Protein AF-F7JJW8-F1 (afdb_monomer_lite)

Radius of gyration: 16.6 Å; chains: 1; bounding box: 43×30×40 Å

Foldseek 3Di:
DDQPPPPPDDRLCVCVVVVHDPVQSVVCVVVVNPDFPDADPHGHRPDVVVVVVVRVVVVVLVVVLVVCVVVVDDNVVSVD

pLDDT: mean 85.69, std 14.21, range [40.56, 96.75]

Structure (mmCIF, N/CA/C/O backbone):
data_AF-F7JJW8-F1
#
_entry.id   AF-F7JJW8-F1
#
loop_
_atom_site.group_PDB
_atom_site.id
_atom_site.type_symbol
_atom_site.label_atom_id
_atom_site.label_alt_id
_atom_site.label_comp_id
_atom_site.label_asym_id
_atom_site.label_entity_id
_atom_site.label_seq_id
_atom_site.pdbx_PDB_ins_code
_atom_site.Cartn_x
_atom_site.Cartn_y
_atom_site.Cartn_z
_atom_site.occupancy
_atom_site.B_iso_or_equiv
_atom_site.auth_seq_id
_atom_site.auth_comp_id
_atom_site.auth_asym_id
_atom_site.auth_atom_id
_atom_site.pdbx_PDB_model_num
ATOM 1 N N . MET A 1 1 ? -27.378 2.305 4.988 1.00 40.56 1 MET A N 1
ATOM 2 C CA . MET A 1 1 ? -26.088 2.845 4.508 1.00 40.56 1 MET A CA 1
ATOM 3 C C . MET A 1 1 ? -25.926 4.245 5.087 1.00 40.56 1 MET A C 1
ATOM 5 O O . MET A 1 1 ? -26.665 5.137 4.688 1.00 40.56 1 MET A O 1
ATOM 9 N N . LYS A 1 2 ? -25.094 4.419 6.121 1.00 43.41 2 LYS A N 1
ATOM 10 C CA . LYS A 1 2 ? -24.864 5.731 6.749 1.00 43.41 2 LYS A CA 1
ATOM 11 C C . LYS A 1 2 ? -23.730 6.422 5.995 1.00 43.41 2 LYS A C 1
ATOM 13 O O . LYS A 1 2 ? -22.628 5.898 5.965 1.00 43.41 2 LYS A O 1
ATOM 18 N N . GLN A 1 3 ? -24.030 7.551 5.361 1.00 48.00 3 GLN A N 1
ATOM 19 C CA . GLN A 1 3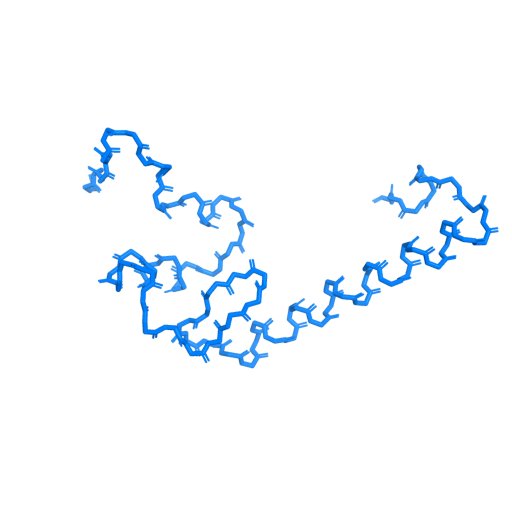 ? -23.050 8.367 4.648 1.00 48.00 3 GLN A CA 1
ATOM 20 C C . GLN A 1 3 ? -22.302 9.244 5.661 1.00 48.00 3 GLN A C 1
ATOM 22 O O . GLN A 1 3 ? -22.907 10.135 6.257 1.00 48.00 3 GLN A O 1
ATOM 27 N N . PHE A 1 4 ? -21.003 9.011 5.859 1.00 53.97 4 PHE A N 1
ATOM 28 C CA . PHE A 1 4 ? -20.132 9.874 6.666 1.00 53.97 4 PHE A CA 1
ATOM 29 C C . PHE A 1 4 ? -19.465 10.936 5.780 1.00 53.97 4 PHE A C 1
ATOM 31 O O . PHE A 1 4 ? -18.245 10.996 5.646 1.00 53.97 4 PHE A O 1
ATOM 38 N N . ILE A 1 5 ? -20.269 11.811 5.165 1.00 50.78 5 ILE A N 1
ATOM 39 C CA . ILE A 1 5 ? -19.732 12.996 4.483 1.00 50.78 5 ILE A CA 1
ATOM 40 C C . ILE A 1 5 ? -19.403 14.044 5.550 1.00 50.78 5 ILE A C 1
ATOM 42 O O . ILE A 1 5 ? -20.229 14.875 5.931 1.00 50.78 5 ILE A O 1
ATOM 46 N N . SER A 1 6 ? -18.166 14.006 6.041 1.00 49.00 6 SER A N 1
ATOM 47 C CA . SER A 1 6 ? -17.547 15.158 6.691 1.00 49.00 6 SER A CA 1
ATOM 48 C C . SER A 1 6 ? -17.302 16.208 5.607 1.00 49.00 6 SER A C 1
ATOM 50 O O . SER A 1 6 ? -16.460 16.014 4.732 1.00 49.00 6 SER A O 1
ATOM 52 N N . LYS A 1 7 ? -18.084 17.298 5.609 1.00 46.81 7 LYS A N 1
ATOM 53 C CA . LYS A 1 7 ? -17.912 18.438 4.692 1.00 46.81 7 LYS A CA 1
ATOM 54 C C . LYS A 1 7 ? -16.435 18.873 4.679 1.00 46.81 7 LYS A C 1
ATOM 56 O O . LYS A 1 7 ? -15.981 19.499 5.630 1.00 46.81 7 LYS A O 1
ATOM 61 N N . GLY A 1 8 ? -15.707 18.534 3.611 1.00 56.91 8 GLY A N 1
ATOM 62 C CA . GLY A 1 8 ? -14.306 18.921 3.392 1.00 56.91 8 GLY A CA 1
ATOM 63 C C . GLY A 1 8 ? -13.260 17.802 3.490 1.00 56.91 8 GLY A C 1
ATOM 64 O O . GLY A 1 8 ? -12.104 18.061 3.170 1.00 56.91 8 GLY A O 1
ATOM 65 N N . LYS A 1 9 ? -13.626 16.571 3.877 1.00 62.69 9 LYS A N 1
ATOM 66 C CA . LYS A 1 9 ? -12.729 15.402 3.810 1.00 62.69 9 LYS A CA 1
ATOM 67 C C . LYS A 1 9 ? -13.143 14.485 2.655 1.00 62.69 9 LYS A C 1
ATOM 69 O O . LYS A 1 9 ? -14.333 14.344 2.377 1.00 62.69 9 LYS A O 1
ATOM 74 N N . PHE A 1 10 ? -12.162 13.889 1.969 1.00 66.75 10 PHE A N 1
ATOM 75 C CA . PHE A 1 10 ? -12.427 12.847 0.971 1.00 66.75 10 PHE A CA 1
ATOM 76 C C . PHE A 1 10 ? -13.266 11.727 1.611 1.00 66.75 10 PHE A C 1
ATOM 78 O O . PHE A 1 10 ? -13.033 11.416 2.782 1.00 66.75 10 PHE A O 1
ATOM 85 N N . PRO A 1 11 ? -14.231 11.132 0.885 1.00 79.31 11 PRO A N 1
ATOM 86 C CA . PRO A 1 11 ? -14.997 10.008 1.406 1.00 79.31 11 PRO A CA 1
ATOM 87 C C . PRO A 1 11 ? -14.029 8.893 1.795 1.00 79.31 11 PRO A C 1
ATOM 89 O O . PRO A 1 11 ? -13.194 8.480 0.988 1.00 79.31 11 PRO A O 1
ATOM 92 N N . HIS A 1 12 ? -14.112 8.438 3.041 1.00 70.94 12 HIS A N 1
ATOM 93 C CA . HIS A 1 12 ? -13.188 7.445 3.586 1.00 70.94 12 HIS A CA 1
ATOM 94 C C . HIS A 1 12 ? -13.308 6.103 2.838 1.00 70.94 12 HIS A C 1
ATOM 96 O O . HIS A 1 12 ? -12.355 5.335 2.755 1.00 70.94 12 HIS A O 1
ATOM 102 N N . GLU A 1 13 ? -14.458 5.872 2.204 1.00 82.25 13 GLU A N 1
ATOM 103 C CA . GLU A 1 13 ? -14.801 4.706 1.399 1.00 82.25 13 GLU A CA 1
ATOM 104 C C . GLU A 1 13 ? -14.099 4.674 0.029 1.00 82.25 13 GLU A C 1
ATOM 106 O O . GLU A 1 13 ? -14.153 3.655 -0.662 1.00 82.25 13 GLU A O 1
ATOM 111 N N . ILE A 1 14 ? -13.404 5.748 -0.377 1.00 86.75 14 ILE A N 1
ATOM 112 C CA . ILE A 1 14 ? -12.698 5.802 -1.670 1.00 86.75 14 ILE A CA 1
ATOM 113 C C . ILE A 1 14 ? -11.656 4.688 -1.814 1.00 86.75 14 ILE A C 1
ATOM 115 O O . ILE A 1 14 ? -11.384 4.245 -2.927 1.00 86.75 14 ILE A O 1
ATOM 119 N N . GLY A 1 15 ? -11.118 4.183 -0.698 1.00 86.19 15 GLY A N 1
ATOM 120 C CA . GLY A 1 15 ? -10.191 3.054 -0.701 1.00 86.19 15 GLY A CA 1
ATOM 121 C C . GLY A 1 15 ? -10.761 1.813 -1.392 1.00 86.19 15 GLY A C 1
ATOM 122 O O . GLY A 1 15 ? -10.027 1.133 -2.100 1.00 86.19 15 GLY A O 1
ATOM 123 N N . VAL A 1 16 ? -12.074 1.570 -1.289 1.00 88.56 16 VAL A N 1
ATOM 124 C CA . VAL A 1 16 ? -12.733 0.448 -1.982 1.00 88.56 16 VAL A CA 1
ATOM 125 C C . VAL A 1 16 ? -12.687 0.648 -3.495 1.00 88.56 16 VAL A C 1
ATOM 127 O O . VAL A 1 16 ? -12.385 -0.280 -4.238 1.00 88.56 16 VAL A O 1
ATOM 130 N N . PHE A 1 17 ? -12.934 1.874 -3.963 1.00 88.56 17 PHE A N 1
ATOM 131 C CA . PHE A 1 17 ? -12.856 2.210 -5.387 1.00 88.56 17 PHE A CA 1
ATOM 132 C C . PHE A 1 17 ? -11.425 2.106 -5.934 1.00 88.56 17 PHE A C 1
ATOM 134 O O . PHE A 1 17 ? -11.228 1.722 -7.082 1.00 88.56 17 PHE A O 1
ATOM 141 N N . LEU A 1 18 ? -10.423 2.401 -5.102 1.00 87.94 18 LEU A N 1
ATOM 142 C CA . LEU A 1 18 ? -9.004 2.240 -5.433 1.00 87.94 18 LEU A CA 1
ATOM 143 C C . LEU A 1 18 ? -8.528 0.777 -5.374 1.00 87.94 18 LEU A C 1
ATOM 145 O O . LEU A 1 18 ? -7.364 0.507 -5.659 1.00 87.94 18 LEU A O 1
ATOM 149 N N . GLY A 1 19 ? -9.412 -0.164 -5.024 1.00 86.69 19 GLY A N 1
ATOM 150 C CA . GLY A 1 19 ? -9.102 -1.591 -4.956 1.00 86.69 19 GLY A CA 1
ATOM 151 C C . GLY A 1 19 ? -8.384 -2.018 -3.676 1.00 86.69 19 GLY A C 1
ATOM 152 O O . GLY A 1 19 ? -7.821 -3.111 -3.637 1.00 86.69 19 GLY A O 1
ATOM 153 N N . TYR A 1 20 ? -8.385 -1.189 -2.627 1.00 89.75 20 TYR A N 1
ATOM 154 C CA . TYR A 1 20 ? -7.859 -1.600 -1.327 1.00 89.75 20 TYR A CA 1
ATOM 155 C C . TYR A 1 20 ? -8.773 -2.655 -0.692 1.00 89.75 20 TYR A C 1
ATOM 157 O O . TYR A 1 20 ? -9.992 -2.616 -0.897 1.00 89.75 20 TYR A O 1
ATOM 165 N N . PRO A 1 21 ? -8.217 -3.588 0.102 1.00 90.50 21 PRO A N 1
ATOM 166 C CA . PRO A 1 21 ? -9.019 -4.574 0.813 1.00 90.50 21 PRO A CA 1
ATOM 167 C C . PRO A 1 21 ? -10.105 -3.898 1.655 1.00 90.50 21 PRO A C 1
ATOM 169 O O . PRO A 1 21 ? -9.809 -2.998 2.442 1.00 90.50 21 PRO A O 1
ATOM 172 N N . ALA A 1 22 ? -11.356 -4.349 1.523 1.00 90.50 22 ALA A N 1
ATOM 173 C CA . ALA A 1 22 ? -12.488 -3.765 2.249 1.00 90.50 22 ALA A CA 1
ATOM 174 C C . ALA A 1 22 ? -12.248 -3.738 3.769 1.00 90.50 22 ALA A C 1
ATOM 176 O O . ALA A 1 22 ? -12.525 -2.730 4.410 1.00 90.50 22 ALA A O 1
ATOM 177 N N . SER A 1 23 ? -11.623 -4.787 4.315 1.00 90.75 23 SER A N 1
ATOM 178 C CA . SER A 1 23 ? -11.255 -4.874 5.733 1.00 90.75 23 SER A CA 1
ATOM 179 C C . SER A 1 23 ? -10.307 -3.760 6.189 1.00 90.75 23 SER A C 1
ATOM 181 O O . SER A 1 23 ? -10.419 -3.276 7.311 1.00 90.75 23 SER A O 1
ATOM 183 N N . ASP A 1 24 ? -9.362 -3.348 5.338 1.00 91.50 24 ASP A N 1
ATOM 184 C CA . ASP A 1 24 ? -8.433 -2.262 5.665 1.00 91.50 24 ASP A CA 1
ATOM 185 C C . ASP A 1 24 ? -9.130 -0.899 5.564 1.00 91.50 24 ASP A C 1
ATOM 187 O O . ASP A 1 24 ? -8.820 0.001 6.338 1.00 91.50 24 ASP A O 1
ATOM 191 N N . VAL A 1 25 ? -10.100 -0.744 4.655 1.00 91.12 25 VAL A N 1
ATOM 192 C CA . VAL A 1 25 ? -10.902 0.486 4.542 1.00 91.12 25 VAL A CA 1
ATOM 193 C C . VAL A 1 25 ? -11.843 0.643 5.735 1.00 91.12 25 VAL A C 1
ATOM 195 O O . VAL A 1 25 ? -11.919 1.725 6.314 1.00 91.12 25 VAL A O 1
ATOM 198 N N . GLU A 1 26 ? -12.524 -0.430 6.134 1.00 90.94 26 GLU A N 1
ATOM 199 C CA . GLU A 1 26 ? -13.391 -0.448 7.315 1.00 90.94 26 GLU A CA 1
ATOM 200 C C . GLU A 1 26 ? -12.599 -0.096 8.576 1.00 90.94 26 GLU A C 1
ATOM 202 O O . GLU A 1 26 ? -12.960 0.841 9.287 1.00 90.94 26 GLU A O 1
ATOM 207 N N . GLN A 1 27 ? -11.457 -0.751 8.806 1.00 91.44 27 GLN A N 1
ATOM 208 C CA . GLN A 1 27 ? -10.632 -0.447 9.974 1.00 91.44 27 GLN A CA 1
ATOM 209 C C . GLN A 1 27 ? -9.960 0.926 9.900 1.00 91.44 27 GLN A C 1
ATOM 211 O O . GLN A 1 27 ? -9.786 1.572 10.930 1.00 91.44 27 GLN A O 1
ATOM 216 N N . PHE A 1 28 ? -9.638 1.430 8.707 1.00 91.00 28 PHE A N 1
ATOM 217 C CA . PHE A 1 28 ? -9.181 2.810 8.552 1.00 91.00 28 PHE A CA 1
ATOM 218 C C . PHE A 1 28 ? -10.244 3.813 9.016 1.00 91.00 28 PHE A C 1
ATOM 220 O O . PHE A 1 28 ? -9.901 4.790 9.683 1.00 91.00 28 PHE A O 1
ATOM 227 N N . ILE A 1 29 ? -11.521 3.562 8.705 1.00 89.19 29 ILE A N 1
ATOM 228 C CA . ILE A 1 29 ? -12.650 4.386 9.158 1.00 89.19 29 ILE A CA 1
ATOM 229 C C . ILE A 1 29 ? -12.831 4.267 10.673 1.00 89.19 29 ILE A C 1
ATOM 231 O O . ILE A 1 29 ? -12.930 5.283 11.358 1.00 89.19 29 ILE A O 1
ATOM 235 N N . GLU A 1 30 ? -12.860 3.045 11.205 1.00 90.00 30 GLU A N 1
ATOM 236 C CA . GLU A 1 30 ? -13.091 2.794 12.633 1.00 90.00 30 GLU A CA 1
ATOM 237 C C . GLU A 1 30 ? -11.974 3.345 13.525 1.00 90.00 30 GLU A C 1
ATOM 239 O O . GLU A 1 30 ? -12.241 3.849 14.615 1.00 90.00 30 GLU A O 1
ATOM 244 N N . GLN A 1 31 ? -10.726 3.268 13.063 1.00 89.06 31 GLN A N 1
ATOM 245 C CA . GLN A 1 31 ? -9.545 3.696 13.814 1.00 89.06 31 GLN A CA 1
ATOM 246 C C . GLN A 1 31 ? -9.125 5.144 13.498 1.00 89.06 31 GLN A C 1
ATOM 248 O O . GLN A 1 31 ? -8.057 5.562 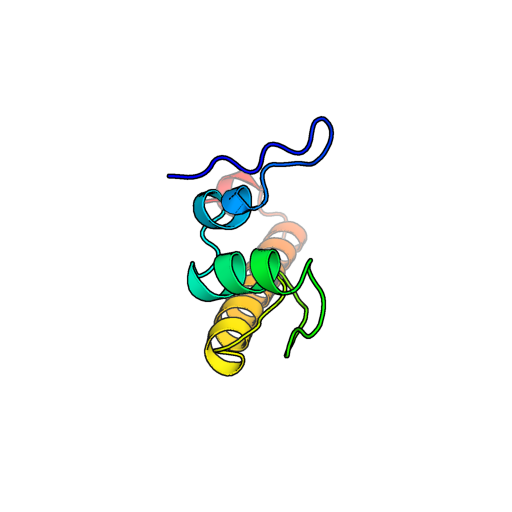13.943 1.00 89.06 31 GLN A O 1
ATOM 253 N N . ASP A 1 32 ? -9.900 5.898 12.703 1.00 88.06 32 ASP A N 1
ATOM 254 C CA . ASP A 1 32 ? -9.554 7.246 12.199 1.00 88.06 32 ASP A CA 1
ATOM 255 C C . ASP A 1 32 ? -8.120 7.308 11.625 1.00 88.06 32 ASP A C 1
ATOM 257 O O . ASP A 1 32 ? -7.315 8.208 11.884 1.00 88.06 32 ASP A O 1
ATOM 261 N N . GLY A 1 33 ? -7.748 6.260 10.886 1.00 86.81 33 GLY A N 1
ATOM 262 C CA . GLY A 1 33 ? -6.423 6.105 10.300 1.00 86.81 33 GLY A CA 1
ATOM 263 C C . GLY A 1 33 ? -5.286 5.784 11.283 1.00 86.81 33 GLY A C 1
ATOM 264 O O . GLY A 1 33 ? -4.125 5.802 10.865 1.00 86.81 33 GLY A O 1
ATOM 265 N N . GLN A 1 34 ? -5.557 5.502 12.557 1.00 91.44 34 GLN A N 1
ATOM 266 C CA . GLN A 1 34 ? -4.553 5.144 13.576 1.00 91.44 34 GLN A CA 1
ATOM 267 C C . GLN A 1 34 ? -4.406 3.625 13.725 1.00 91.44 34 GLN A C 1
ATOM 269 O O . GLN A 1 34 ? -5.070 2.890 13.013 1.00 91.44 34 GLN A O 1
ATOM 274 N N . ASN A 1 35 ? -3.529 3.146 14.617 1.00 92.75 35 ASN A N 1
ATOM 275 C CA . ASN A 1 35 ? -3.414 1.728 15.018 1.00 92.75 35 ASN A CA 1
ATOM 276 C C . ASN A 1 35 ? -3.211 0.706 13.875 1.00 92.75 35 ASN A C 1
ATOM 278 O O . ASN A 1 35 ? -3.580 -0.461 14.003 1.00 92.75 35 ASN A O 1
ATOM 282 N N . TYR A 1 36 ? -2.612 1.121 12.757 1.00 93.62 36 TYR A N 1
ATOM 283 C CA . TYR A 1 36 ? -2.297 0.227 11.642 1.00 93.62 36 TYR A CA 1
ATOM 284 C C . TYR A 1 36 ? -1.109 -0.691 11.983 1.00 93.62 36 TYR A C 1
ATOM 286 O O . TYR A 1 36 ? -0.160 -0.288 12.657 1.00 93.62 36 TYR A O 1
ATOM 294 N N . LYS A 1 37 ? -1.134 -1.927 11.476 1.00 94.69 37 LYS A N 1
ATOM 295 C CA . LYS A 1 37 ? -0.065 -2.924 11.667 1.00 94.69 37 LYS A CA 1
ATOM 296 C C . LYS A 1 37 ? 1.117 -2.691 10.725 1.00 94.69 37 LYS A C 1
ATOM 298 O O . LYS A 1 37 ? 2.257 -2.983 11.071 1.00 94.69 37 LYS A O 1
ATOM 303 N N . MET A 1 38 ? 0.845 -2.179 9.525 1.00 94.69 38 MET A N 1
ATOM 304 C CA . MET A 1 38 ? 1.855 -1.852 8.518 1.00 94.69 38 MET A CA 1
ATOM 305 C C . MET A 1 38 ? 1.404 -0.644 7.693 1.00 94.69 38 MET A C 1
ATOM 307 O O . MET A 1 38 ? 0.211 -0.429 7.496 1.00 94.69 38 MET A O 1
ATOM 311 N N . ASN A 1 39 ? 2.358 0.145 7.205 1.00 93.44 39 ASN A N 1
ATOM 312 C CA . ASN A 1 39 ? 2.104 1.280 6.325 1.00 93.44 39 ASN A CA 1
ATOM 313 C C . ASN A 1 39 ? 3.009 1.191 5.093 1.00 93.44 39 ASN A C 1
ATOM 315 O O . ASN A 1 39 ? 4.227 1.106 5.237 1.00 93.44 39 ASN A O 1
ATOM 319 N N . GLY A 1 40 ? 2.409 1.207 3.905 1.00 92.62 40 GLY A N 1
ATOM 320 C CA . GLY A 1 40 ? 3.114 1.225 2.624 1.00 92.62 40 GLY A CA 1
ATOM 321 C C . GLY A 1 40 ? 2.275 1.936 1.571 1.00 92.62 40 GLY A C 1
ATOM 322 O O . GLY A 1 40 ? 2.029 3.131 1.694 1.00 92.62 40 GLY A O 1
ATOM 323 N N . TYR A 1 41 ? 1.810 1.208 0.553 1.00 92.44 41 TYR A N 1
ATOM 324 C CA . TYR A 1 41 ? 0.909 1.770 -0.465 1.00 92.44 41 TYR A CA 1
ATOM 325 C C . TYR A 1 41 ? -0.451 2.175 0.118 1.00 92.44 41 TYR A C 1
ATOM 327 O O . TYR A 1 41 ? -1.047 3.161 -0.309 1.00 92.44 41 TYR A O 1
ATOM 335 N N . TRP A 1 42 ? -0.910 1.442 1.132 1.00 93.12 42 TRP A N 1
ATOM 336 C CA . TRP A 1 42 ? -2.003 1.832 2.016 1.00 93.12 42 TRP A CA 1
ATOM 337 C C . TRP A 1 42 ? -1.677 1.412 3.460 1.00 93.12 42 TRP A C 1
ATOM 339 O O . TRP A 1 42 ? -0.659 0.758 3.722 1.00 93.12 42 TRP A O 1
ATOM 349 N N . LYS A 1 43 ? -2.526 1.818 4.410 1.00 94.06 43 LYS A N 1
ATOM 350 C CA . LYS A 1 43 ? -2.441 1.394 5.815 1.00 94.06 43 LYS A CA 1
ATOM 351 C C . LYS A 1 43 ? -3.126 0.045 5.991 1.00 94.06 43 LYS A C 1
ATOM 353 O O . LYS A 1 43 ? -4.306 -0.079 5.687 1.00 94.06 43 LYS A O 1
ATOM 358 N N . VAL A 1 44 ? -2.390 -0.935 6.499 1.00 95.12 44 VAL A N 1
ATOM 359 C CA . VAL A 1 44 ? -2.850 -2.317 6.656 1.00 95.12 44 VAL A CA 1
ATOM 360 C C . VAL A 1 44 ? -3.192 -2.572 8.109 1.00 95.12 44 VAL A C 1
ATOM 362 O O . VAL A 1 44 ? -2.375 -2.335 9.003 1.00 95.12 44 VAL A O 1
ATOM 365 N N . TYR A 1 45 ? -4.383 -3.095 8.334 1.00 93.81 45 TYR A N 1
ATOM 366 C CA . TYR A 1 45 ? -4.937 -3.329 9.657 1.00 93.81 45 TYR A CA 1
ATOM 367 C C . TYR A 1 45 ? -5.039 -4.808 9.993 1.00 93.81 45 TYR A C 1
ATOM 369 O O . TYR A 1 45 ? -5.011 -5.164 11.172 1.00 93.81 45 TYR A O 1
ATOM 377 N N . ASP A 1 46 ? -5.101 -5.680 8.983 1.00 86.19 46 ASP A N 1
ATOM 378 C CA . ASP A 1 46 ? -5.230 -7.112 9.228 1.00 86.19 46 ASP A CA 1
ATOM 379 C C . ASP A 1 46 ? -4.173 -7.982 8.542 1.00 86.19 46 ASP A C 1
ATOM 381 O O . ASP A 1 46 ? -3.208 -8.406 9.186 1.00 86.19 46 ASP A O 1
ATOM 385 N N . HIS A 1 47 ? -4.310 -8.202 7.236 1.00 90.50 47 HIS A N 1
ATOM 386 C CA . HIS A 1 47 ? -3.547 -9.191 6.473 1.00 90.50 47 HIS A CA 1
ATOM 387 C C . HIS A 1 47 ? -2.185 -8.648 6.010 1.00 90.50 47 HIS A C 1
ATOM 389 O O . HIS A 1 47 ? -1.927 -8.470 4.820 1.00 90.50 47 HIS A O 1
ATOM 395 N N . VAL A 1 48 ? -1.284 -8.38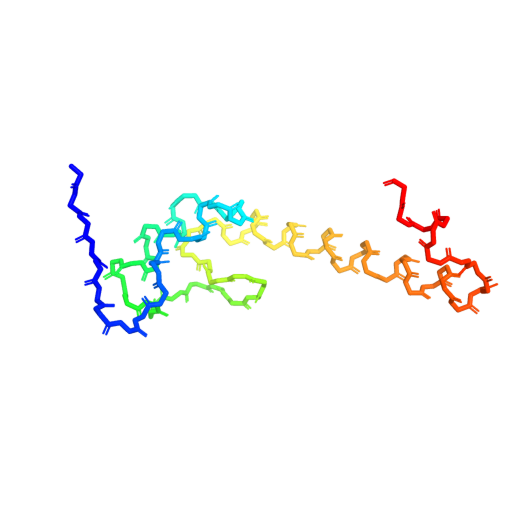9 6.966 1.00 94.06 48 VAL A N 1
ATOM 396 C CA . VAL A 1 48 ? 0.038 -7.775 6.716 1.00 94.06 48 VAL A CA 1
ATOM 397 C C . VAL A 1 48 ? 0.843 -8.523 5.652 1.00 94.06 48 VAL A C 1
ATOM 399 O O . VAL A 1 48 ? 1.426 -7.894 4.773 1.00 94.06 48 VAL A O 1
ATOM 402 N N . MET A 1 49 ? 0.856 -9.857 5.697 1.00 94.81 49 MET A N 1
ATOM 403 C CA . MET A 1 49 ? 1.632 -10.666 4.752 1.00 94.81 49 MET A CA 1
ATOM 404 C C . MET A 1 49 ? 1.094 -10.579 3.323 1.00 94.81 49 MET A C 1
ATOM 406 O O . MET A 1 49 ? 1.882 -10.504 2.382 1.00 94.81 49 MET A O 1
ATOM 410 N N . ASP A 1 50 ? -0.226 -10.564 3.146 1.00 93.06 50 ASP A N 1
ATOM 411 C CA . ASP A 1 50 ? -0.833 -10.464 1.817 1.00 93.06 50 ASP A CA 1
ATOM 412 C C . ASP A 1 50 ? -0.624 -9.067 1.234 1.00 93.06 50 ASP A C 1
ATOM 414 O O . ASP A 1 50 ? -0.196 -8.935 0.086 1.00 93.06 50 ASP A O 1
ATOM 418 N N . ALA A 1 51 ? -0.796 -8.027 2.052 1.00 94.69 51 ALA A N 1
ATOM 419 C CA . ALA A 1 51 ? -0.478 -6.663 1.652 1.00 94.69 51 ALA A CA 1
ATOM 420 C C . ALA A 1 51 ? 1.008 -6.507 1.286 1.00 94.69 51 ALA A C 1
ATOM 422 O O . ALA A 1 51 ? 1.325 -5.910 0.261 1.00 94.69 51 ALA A O 1
ATOM 423 N N . ALA A 1 52 ? 1.926 -7.111 2.049 1.00 95.69 52 ALA A N 1
ATOM 424 C CA . ALA A 1 52 ? 3.357 -7.070 1.748 1.00 95.69 52 ALA A CA 1
ATOM 425 C C . ALA A 1 52 ? 3.694 -7.748 0.409 1.00 95.69 52 ALA A C 1
ATOM 427 O O . ALA A 1 52 ? 4.533 -7.245 -0.342 1.00 95.69 52 ALA A O 1
ATOM 428 N N . ARG A 1 53 ? 3.019 -8.855 0.062 1.00 95.81 53 ARG A N 1
ATOM 429 C CA . ARG A 1 53 ? 3.167 -9.488 -1.262 1.00 95.81 53 ARG A CA 1
ATOM 430 C C . ARG A 1 53 ? 2.696 -8.562 -2.379 1.00 95.81 53 ARG A C 1
ATOM 432 O O . ARG A 1 53 ? 3.393 -8.433 -3.382 1.00 95.81 53 ARG A O 1
ATOM 439 N N . ILE A 1 54 ? 1.555 -7.897 -2.196 1.00 94.00 54 ILE A N 1
ATOM 440 C CA . ILE A 1 54 ? 1.028 -6.933 -3.172 1.00 94.00 54 ILE A CA 1
ATOM 441 C C . ILE A 1 54 ? 1.996 -5.755 -3.334 1.00 94.00 54 ILE A C 1
ATOM 443 O O . ILE A 1 54 ? 2.324 -5.376 -4.456 1.00 94.00 54 ILE A O 1
ATOM 447 N N . PHE A 1 55 ? 2.515 -5.215 -2.230 1.00 95.75 55 PHE A N 1
ATOM 448 C CA . PHE A 1 55 ? 3.489 -4.121 -2.251 1.00 95.75 55 PHE A CA 1
ATOM 449 C C . PHE A 1 55 ? 4.748 -4.518 -3.024 1.00 95.75 55 PHE A C 1
ATOM 451 O O . PHE A 1 55 ? 5.195 -3.778 -3.896 1.00 95.75 55 PHE A O 1
ATOM 458 N N . SER A 1 56 ? 5.265 -5.723 -2.768 1.00 96.62 56 SER A N 1
ATOM 459 C CA . SER A 1 56 ? 6.426 -6.248 -3.484 1.00 96.62 56 SER A CA 1
ATOM 460 C C . SER A 1 56 ? 6.161 -6.405 -4.982 1.00 96.62 56 SER A C 1
ATOM 462 O O . SER A 1 56 ? 7.026 -6.070 -5.788 1.00 96.62 56 SER A O 1
ATOM 464 N N . ALA A 1 57 ? 4.971 -6.866 -5.375 1.00 95.50 57 ALA A N 1
ATOM 465 C CA . ALA A 1 57 ? 4.599 -6.967 -6.784 1.00 95.50 57 ALA A CA 1
ATOM 466 C C . ALA A 1 57 ? 4.560 -5.586 -7.465 1.00 95.50 57 ALA A C 1
ATOM 468 O O . ALA A 1 57 ? 5.080 -5.435 -8.571 1.00 95.50 57 ALA A O 1
ATOM 469 N N . TYR A 1 58 ? 4.020 -4.563 -6.791 1.00 94.12 58 TYR A N 1
ATOM 470 C CA . TYR A 1 58 ? 4.056 -3.184 -7.287 1.00 94.12 58 TYR A CA 1
ATOM 471 C C . TYR A 1 58 ? 5.480 -2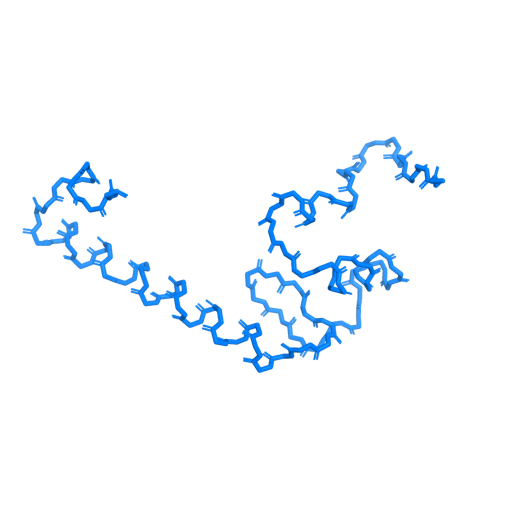.637 -7.406 1.00 94.12 58 TYR A C 1
ATOM 473 O O . TYR A 1 58 ? 5.811 -2.023 -8.421 1.00 94.12 58 TYR A O 1
ATOM 481 N N . ASP A 1 59 ? 6.337 -2.874 -6.410 1.00 96.31 59 ASP A N 1
ATOM 482 C CA . ASP A 1 59 ? 7.737 -2.444 -6.456 1.00 96.31 59 ASP A CA 1
ATOM 483 C C . ASP A 1 59 ? 8.491 -3.110 -7.610 1.00 96.31 59 ASP A C 1
ATOM 485 O O . ASP A 1 59 ? 9.225 -2.441 -8.339 1.00 96.31 59 ASP A O 1
ATOM 489 N N . GLN A 1 60 ? 8.270 -4.408 -7.831 1.00 96.75 60 GLN A N 1
ATOM 490 C CA . GLN A 1 60 ? 8.855 -5.141 -8.953 1.00 96.75 60 GLN A CA 1
ATOM 491 C C . GLN A 1 60 ? 8.377 -4.589 -10.298 1.00 96.75 60 GLN A C 1
ATOM 493 O O . GLN A 1 60 ? 9.205 -4.297 -11.159 1.00 96.75 60 GLN A O 1
ATOM 498 N N . ALA A 1 61 ? 7.069 -4.379 -10.467 1.00 94.19 61 ALA A N 1
ATOM 499 C CA . ALA A 1 61 ? 6.517 -3.789 -11.684 1.00 94.19 61 ALA A CA 1
ATOM 500 C C . ALA A 1 61 ? 7.093 -2.388 -11.947 1.00 94.19 61 ALA A C 1
ATOM 502 O O . ALA A 1 61 ? 7.483 -2.079 -13.073 1.00 94.19 61 ALA A O 1
ATOM 503 N N . ARG A 1 62 ? 7.227 -1.559 -10.900 1.00 94.31 62 ARG A N 1
ATOM 504 C CA . ARG A 1 62 ? 7.862 -0.238 -10.996 1.00 94.31 62 ARG A CA 1
ATOM 505 C C . ARG A 1 62 ? 9.317 -0.351 -11.446 1.00 94.31 62 ARG A C 1
ATOM 507 O O . ARG A 1 62 ? 9.720 0.380 -12.345 1.00 94.31 62 ARG A O 1
ATOM 514 N N . MET A 1 63 ? 10.103 -1.239 -10.838 1.00 95.81 63 MET A N 1
ATOM 515 C CA . MET A 1 63 ? 11.511 -1.424 -11.206 1.00 95.81 63 MET A CA 1
ATOM 516 C C . MET A 1 63 ? 11.666 -1.891 -12.652 1.00 95.81 63 MET A C 1
ATOM 518 O O . MET A 1 63 ? 12.521 -1.373 -13.363 1.00 95.81 63 MET A O 1
ATOM 522 N N . LEU A 1 64 ? 10.829 -2.828 -13.104 1.00 93.56 64 LEU A N 1
ATOM 523 C CA . LEU A 1 64 ? 10.832 -3.291 -14.491 1.00 93.56 64 LEU A CA 1
ATOM 524 C C . LEU A 1 64 ? 10.525 -2.144 -15.458 1.00 93.56 64 LEU A C 1
ATOM 526 O O . LEU A 1 64 ? 11.311 -1.904 -16.370 1.00 93.56 64 LEU A O 1
ATOM 530 N N . ALA A 1 65 ? 9.460 -1.381 -15.201 1.00 93.00 65 ALA A N 1
ATOM 531 C CA . ALA A 1 65 ? 9.088 -0.241 -16.033 1.00 93.00 65 ALA A CA 1
ATOM 532 C C . ALA A 1 65 ? 10.196 0.826 -16.098 1.00 93.00 65 ALA A C 1
ATOM 534 O O . ALA A 1 65 ? 10.500 1.352 -17.166 1.00 93.00 65 ALA A O 1
ATOM 535 N N . VAL A 1 66 ? 10.838 1.130 -14.965 1.00 94.06 66 VAL A N 1
ATOM 536 C CA . VAL A 1 66 ? 11.968 2.073 -14.923 1.00 94.06 66 VAL A CA 1
ATOM 537 C C . VAL A 1 66 ? 13.163 1.534 -15.708 1.00 94.06 66 VAL A C 1
ATOM 539 O O . VAL A 1 66 ? 13.770 2.281 -16.471 1.00 94.06 66 VAL A O 1
ATOM 542 N N . ASN A 1 67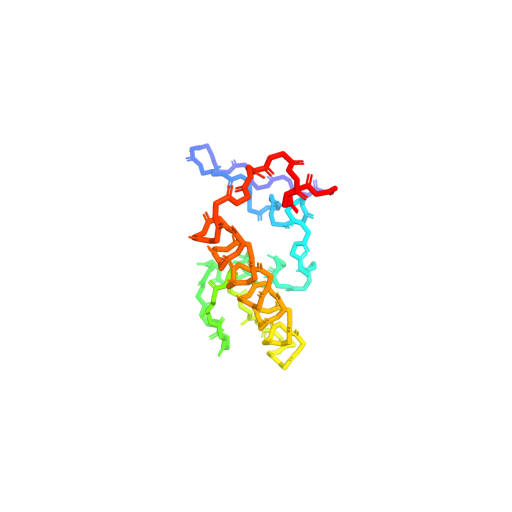 ? 13.493 0.250 -15.565 1.00 94.62 67 ASN A N 1
ATOM 543 C CA . ASN A 1 67 ? 14.597 -0.363 -16.300 1.00 94.62 67 ASN A CA 1
ATOM 544 C C . ASN A 1 67 ? 14.356 -0.339 -17.814 1.00 94.62 67 ASN A C 1
ATOM 546 O O . ASN A 1 67 ? 15.263 0.010 -18.563 1.00 94.62 67 ASN A O 1
ATOM 550 N N . GLU A 1 68 ? 13.144 -0.655 -18.273 1.00 93.19 68 GLU A N 1
ATOM 551 C CA . GLU A 1 68 ? 12.793 -0.571 -19.694 1.00 93.19 68 GLU A CA 1
ATOM 552 C C . GLU A 1 68 ? 12.881 0.873 -20.210 1.00 93.19 68 GLU A C 1
ATOM 554 O O . GLU A 1 68 ? 13.459 1.121 -21.268 1.00 93.19 68 GLU A O 1
ATOM 559 N N . LEU A 1 69 ? 12.421 1.855 -19.433 1.00 93.44 69 LEU A N 1
ATOM 560 C CA . LEU A 1 69 ? 12.559 3.259 -19.816 1.00 93.44 69 LEU A CA 1
ATOM 561 C C . LEU A 1 69 ? 14.035 3.674 -19.956 1.00 93.44 69 LEU A C 1
ATOM 563 O O . LEU A 1 69 ? 14.402 4.352 -20.914 1.00 93.44 69 LEU A O 1
ATOM 567 N N . LEU A 1 70 ? 14.899 3.239 -19.032 1.00 94.31 70 LEU A N 1
ATOM 568 C CA . LEU A 1 70 ? 16.341 3.519 -19.071 1.00 94.31 70 LEU A CA 1
ATOM 569 C C . LEU A 1 70 ? 17.057 2.821 -20.236 1.00 94.31 70 LEU A C 1
ATOM 571 O O . LEU A 1 70 ? 18.058 3.334 -20.732 1.00 94.31 70 LEU A O 1
ATOM 575 N N . LEU A 1 71 ? 16.534 1.685 -20.698 1.00 94.56 71 LEU A N 1
ATOM 576 C CA . LEU A 1 71 ? 16.984 1.007 -21.916 1.00 94.56 71 LEU A CA 1
ATOM 577 C C . LEU A 1 71 ? 16.529 1.720 -23.205 1.00 94.56 71 LEU A C 1
ATOM 579 O O . LEU A 1 71 ? 16.927 1.312 -24.296 1.00 94.56 71 LEU A O 1
ATOM 583 N N . GLY A 1 72 ? 15.735 2.790 -23.092 1.00 92.69 72 GLY A N 1
ATOM 584 C CA . GLY A 1 72 ? 15.270 3.607 -24.211 1.00 92.69 72 GLY A CA 1
ATOM 585 C C . GLY A 1 72 ? 13.933 3.165 -24.807 1.00 92.69 72 GLY A C 1
ATOM 586 O O . GLY A 1 72 ? 13.560 3.666 -25.868 1.00 92.69 72 GLY A O 1
ATOM 587 N N . TYR A 1 73 ? 13.207 2.246 -24.157 1.00 90.88 73 TYR A N 1
ATOM 588 C CA . TYR A 1 73 ? 11.849 1.898 -24.572 1.00 90.88 73 TYR A CA 1
ATOM 589 C C . TYR A 1 73 ? 10.885 3.053 -24.272 1.00 90.88 73 TYR A C 1
AT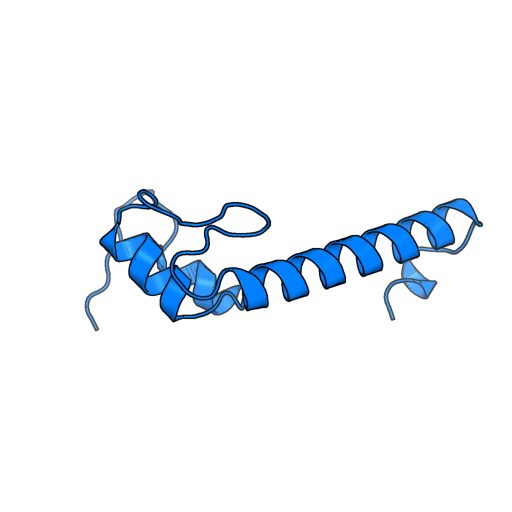OM 591 O O . TYR A 1 73 ? 10.950 3.690 -23.220 1.00 90.88 73 TYR A O 1
ATOM 599 N N . ASP A 1 74 ? 9.964 3.317 -25.199 1.00 88.81 74 ASP A N 1
ATOM 600 C CA . ASP A 1 74 ? 8.917 4.320 -25.004 1.00 88.81 74 ASP A CA 1
ATOM 601 C C . ASP A 1 74 ? 7.875 3.828 -23.987 1.00 88.81 74 ASP A C 1
ATOM 603 O O . ASP A 1 74 ? 7.519 2.647 -23.959 1.00 88.81 74 ASP A O 1
ATOM 607 N N . LEU A 1 75 ? 7.323 4.747 -23.191 1.00 85.50 75 LEU A N 1
ATOM 608 C CA . LEU A 1 75 ? 6.274 4.465 -22.202 1.00 85.50 75 LEU A CA 1
ATOM 609 C C . LEU A 1 75 ? 5.080 3.694 -22.785 1.00 85.50 75 LEU A C 1
ATOM 611 O O . LEU A 1 75 ? 4.519 2.839 -22.103 1.00 85.50 75 LEU A O 1
ATOM 615 N N . LYS A 1 76 ? 4.716 3.937 -24.051 1.00 87.50 76 LYS A N 1
ATOM 616 C CA . LYS A 1 76 ? 3.620 3.219 -24.725 1.00 87.50 76 LYS A CA 1
ATOM 617 C C . LYS A 1 76 ? 3.897 1.728 -24.923 1.00 87.50 76 LYS A C 1
ATOM 619 O O . LYS A 1 76 ? 2.957 0.964 -25.096 1.00 87.50 76 LYS A O 1
ATOM 624 N N . MET A 1 77 ? 5.164 1.317 -24.954 1.00 81.69 77 MET A N 1
ATOM 625 C CA . MET A 1 77 ? 5.553 -0.092 -25.092 1.00 81.69 77 MET A CA 1
ATOM 626 C C . MET A 1 77 ? 5.579 -0.820 -23.743 1.00 81.69 77 MET A C 1
ATOM 628 O O . MET A 1 77 ? 5.346 -2.029 -23.693 1.00 81.69 77 MET A O 1
ATOM 632 N N . ILE A 1 78 ? 5.858 -0.072 -22.674 1.00 84.19 78 ILE A N 1
ATOM 633 C CA . ILE A 1 78 ? 5.971 -0.555 -21.294 1.00 84.19 78 ILE A CA 1
ATOM 634 C C . ILE A 1 78 ? 4.574 -0.739 -20.686 1.00 84.19 78 ILE A C 1
ATOM 636 O O . ILE A 1 78 ? 4.267 -1.772 -20.091 1.00 84.19 78 ILE A O 1
ATOM 640 N N . CYS A 1 79 ? 3.694 0.248 -20.870 1.00 74.69 79 CYS A N 1
ATOM 641 C CA . CYS A 1 79 ? 2.301 0.190 -20.437 1.00 74.69 79 CYS A CA 1
ATOM 642 C C . CYS A 1 79 ? 1.463 -0.595 -21.459 1.00 74.69 79 CYS A C 1
ATOM 644 O O . CYS A 1 79 ? 0.840 0.005 -22.334 1.00 74.69 79 CYS A O 1
ATOM 646 N N . ARG A 1 80 ? 1.502 -1.930 -21.374 1.00 62.03 80 ARG A N 1
ATOM 647 C CA . ARG A 1 80 ? 0.682 -2.834 -22.201 1.00 62.03 80 ARG A CA 1
ATOM 648 C C . ARG A 1 80 ? -0.776 -2.889 -21.762 1.00 62.03 80 ARG A C 1
ATOM 650 O O . ARG A 1 80 ? -1.021 -2.839 -20.537 1.00 62.03 80 ARG A O 1
#

Sequence (80 aa):
MKQFISKGKFPHEIGVFLGYPASDVEQFIEQDGQNYKMNGYWKVYDHVMDAARIFSAYDQARMLAVNELLLGYDLKMICR

Secondary structure (DSSP, 8-state):
------TTS--TTHHHHTT--HHHHHHHHHTTT-S-SEESSSEESS-HHHHHHHHHHHHHHHHHHHHHHHTT--HHHH--